Protein AF-A0A3B8SKF4-F1 (afdb_monomer_lite)

pLDDT: mean 83.48, std 7.9, range [43.94, 90.38]

Radius of gyration: 18.87 Å; chains: 1; bounding box: 38×17×58 Å

Foldseek 3Di:
DPDPDLVVLLVLLVVLVVVLVVVLVVLVVQLVVLVVVVVVDDDPVSVVVSVVSVVVSVVSVVVSVVSNVSSVVSVVVSVVVVVD

Sequence (84 aa):
MAKIETEAMQTWSTKINSLNDEALDILSTLENNINELNNYWDGNSSNNFITATKTITTKAKDYHTNMKKMSDLLIETTNRMNNQ

Structure (mmCIF, N/CA/C/O backbone):
data_AF-A0A3B8SKF4-F1
#
_entry.id   AF-A0A3B8SKF4-F1
#
loop_
_atom_site.group_PDB
_atom_site.id
_atom_site.type_symbol
_atom_site.label_atom_id
_atom_site.label_alt_id
_atom_site.label_comp_id
_atom_site.label_asym_id
_atom_site.label_entity_id
_atom_site.label_seq_id
_atom_site.pdbx_PDB_ins_code
_atom_site.Cartn_x
_atom_site.Cartn_y
_atom_site.Cartn_z
_atom_site.occupancy
_atom_site.B_iso_or_equiv
_atom_site.auth_seq_id
_atom_site.auth_comp_id
_atom_site.auth_asym_id
_atom_site.auth_atom_id
_atom_site.pdbx_PDB_model_num
ATOM 1 N N . MET A 1 1 ? -2.262 -8.051 34.774 1.00 43.94 1 MET A N 1
ATOM 2 C CA . MET A 1 1 ? -2.962 -7.992 33.472 1.00 43.94 1 MET A CA 1
ATOM 3 C C . MET A 1 1 ? -2.425 -6.795 32.721 1.00 43.94 1 MET A C 1
ATOM 5 O O . MET A 1 1 ? -2.428 -5.716 33.299 1.00 43.94 1 MET A O 1
ATOM 9 N N . ALA A 1 2 ? -1.929 -6.974 31.497 1.00 47.09 2 ALA A N 1
ATOM 10 C CA . ALA A 1 2 ? -1.644 -5.835 30.631 1.00 47.09 2 ALA A CA 1
ATOM 11 C C . ALA A 1 2 ? -2.977 -5.124 30.355 1.00 47.09 2 ALA A C 1
ATOM 13 O O . ALA A 1 2 ? -3.895 -5.735 29.809 1.00 47.09 2 ALA A O 1
ATOM 14 N N . LYS A 1 3 ? -3.117 -3.879 30.815 1.00 62.78 3 LYS A N 1
ATOM 15 C CA . LYS A 1 3 ? -4.248 -3.031 30.440 1.00 62.78 3 LYS A CA 1
ATOM 16 C C . LYS A 1 3 ? -3.973 -2.607 29.005 1.00 62.78 3 LYS A C 1
ATOM 18 O O . LYS A 1 3 ? -3.013 -1.888 28.758 1.00 62.78 3 LYS A O 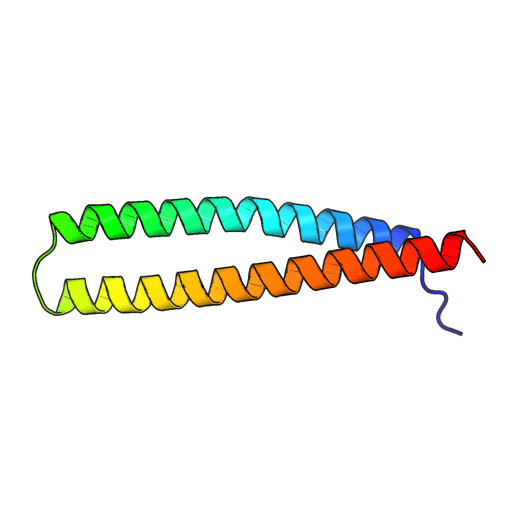1
ATOM 23 N N . ILE A 1 4 ? -4.743 -3.129 28.060 1.00 67.31 4 ILE A N 1
ATOM 24 C CA . ILE A 1 4 ? -4.695 -2.623 26.693 1.00 67.31 4 ILE A CA 1
ATOM 25 C C . ILE A 1 4 ? -5.281 -1.205 26.749 1.00 67.31 4 ILE A C 1
ATOM 27 O O . ILE A 1 4 ? -6.413 -1.022 27.191 1.00 67.31 4 ILE A O 1
ATOM 31 N N . GLU A 1 5 ? -4.486 -0.200 26.388 1.00 79.81 5 GLU A N 1
ATOM 32 C CA . GLU A 1 5 ? -4.882 1.208 26.450 1.00 79.81 5 GLU A CA 1
ATOM 33 C C . GLU A 1 5 ? -5.604 1.596 25.159 1.00 79.81 5 GLU A C 1
ATOM 35 O O . GLU A 1 5 ? -5.004 1.691 24.086 1.00 79.81 5 GLU A O 1
ATOM 40 N N . THR A 1 6 ? -6.914 1.805 25.253 1.00 80.25 6 THR A N 1
ATOM 41 C CA . THR A 1 6 ? -7.782 2.104 24.109 1.00 80.25 6 THR A CA 1
ATOM 42 C C . THR A 1 6 ? -7.336 3.351 23.337 1.00 80.25 6 THR A C 1
ATOM 44 O O . THR A 1 6 ? -7.340 3.355 22.107 1.00 80.25 6 THR A O 1
ATOM 47 N N . GLU A 1 7 ? -6.859 4.375 24.049 1.00 83.19 7 GLU A N 1
ATOM 48 C CA . GLU A 1 7 ? -6.302 5.603 23.462 1.00 83.19 7 GLU A CA 1
ATOM 49 C C . GLU A 1 7 ? -5.024 5.333 22.651 1.00 83.19 7 GLU A C 1
ATOM 51 O O . GLU A 1 7 ? -4.833 5.887 21.561 1.00 83.19 7 GLU A O 1
ATOM 56 N N . ALA A 1 8 ? -4.161 4.433 23.136 1.00 83.50 8 ALA A N 1
ATOM 57 C CA . ALA A 1 8 ? -2.955 4.035 22.420 1.00 83.50 8 ALA A CA 1
ATOM 58 C C . ALA A 1 8 ? -3.310 3.301 21.118 1.00 83.50 8 ALA A C 1
ATOM 60 O O . ALA A 1 8 ? -2.739 3.605 20.071 1.00 83.50 8 ALA A O 1
ATOM 61 N N . MET A 1 9 ? -4.302 2.403 21.139 1.00 85.00 9 MET A N 1
ATOM 62 C CA . MET A 1 9 ? -4.764 1.701 19.933 1.00 85.00 9 MET A CA 1
ATOM 63 C C . MET A 1 9 ? -5.369 2.645 18.888 1.00 85.00 9 MET A C 1
ATOM 65 O O . MET A 1 9 ? -5.071 2.499 17.703 1.00 85.00 9 MET A O 1
ATOM 69 N N . GLN A 1 10 ? -6.157 3.641 19.307 1.00 84.94 10 GLN A N 1
ATOM 70 C CA . GLN A 1 10 ? -6.693 4.672 18.403 1.00 84.94 10 GLN A CA 1
ATOM 71 C C . GLN A 1 10 ? -5.594 5.547 17.797 1.00 84.94 10 GLN A C 1
ATOM 73 O O . GLN A 1 10 ? -5.628 5.874 16.607 1.00 84.94 10 GLN A O 1
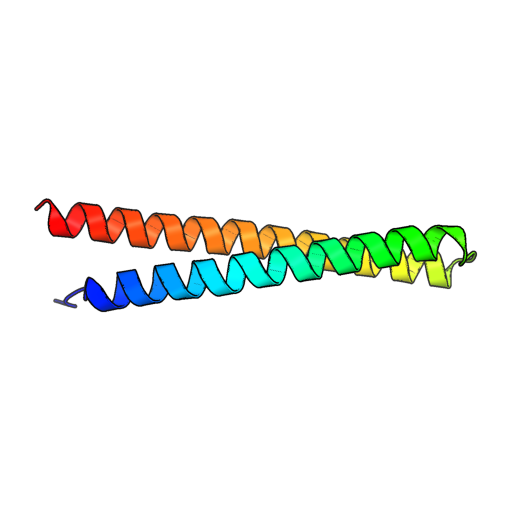ATOM 78 N N . THR A 1 11 ? -4.590 5.905 18.598 1.00 87.88 11 THR A N 1
ATOM 79 C CA . THR A 1 11 ? -3.428 6.659 18.115 1.00 87.88 11 THR A CA 1
ATOM 80 C C . THR A 1 11 ? -2.658 5.850 17.072 1.00 87.88 11 THR A C 1
ATOM 82 O O . THR A 1 11 ? -2.286 6.372 16.019 1.00 87.88 11 THR A O 1
ATOM 85 N N . TRP A 1 12 ? -2.447 4.558 17.332 1.00 87.56 12 TRP A N 1
ATOM 86 C CA . TRP A 1 12 ? -1.732 3.667 16.421 1.00 87.56 12 TRP A CA 1
ATOM 87 C C . TRP A 1 12 ? -2.504 3.426 15.125 1.00 87.56 12 TRP A C 1
ATOM 89 O O . TRP A 1 12 ? -1.902 3.527 14.059 1.00 87.56 12 TRP A O 1
ATOM 99 N N . SER A 1 13 ? -3.817 3.182 15.175 1.00 86.31 13 SER A N 1
ATOM 100 C CA . SER A 1 13 ? -4.624 2.997 13.960 1.00 86.31 13 SER A CA 1
ATOM 101 C C . SER A 1 13 ? -4.633 4.254 13.085 1.00 86.31 13 SER A C 1
ATOM 103 O O . SER A 1 13 ? -4.418 4.169 11.875 1.00 86.31 13 SER A O 1
ATOM 105 N N . THR A 1 14 ? -4.772 5.435 13.695 1.00 87.44 14 THR A N 1
ATOM 106 C CA . THR A 1 14 ? -4.711 6.725 12.989 1.00 87.44 14 THR A CA 1
ATOM 107 C C . THR A 1 14 ? -3.361 6.919 12.306 1.00 87.44 14 THR A C 1
ATOM 109 O O . THR A 1 14 ? -3.301 7.250 11.122 1.00 87.44 14 THR A O 1
ATOM 112 N N . LYS A 1 15 ? -2.262 6.664 13.026 1.00 88.62 15 LYS A N 1
ATOM 113 C CA . LYS A 1 15 ? -0.909 6.845 12.490 1.00 88.62 15 LYS A CA 1
ATOM 114 C C . LYS A 1 15 ? -0.576 5.834 11.394 1.00 88.62 15 LYS A C 1
ATOM 116 O O . LYS A 1 15 ? 0.042 6.209 10.402 1.00 88.62 15 LYS A O 1
ATOM 121 N N . ILE A 1 16 ? -1.015 4.583 11.545 1.00 87.69 16 ILE A N 1
ATOM 122 C CA . ILE A 1 16 ? -0.877 3.554 10.509 1.00 87.69 16 ILE A CA 1
ATOM 123 C C . ILE A 1 16 ? -1.660 3.959 9.260 1.00 87.69 16 ILE A C 1
ATOM 125 O O . ILE A 1 16 ? -1.091 3.887 8.179 1.00 87.69 16 ILE A O 1
ATOM 129 N N . ASN A 1 17 ? -2.907 4.430 9.388 1.00 85.44 17 ASN A N 1
ATOM 130 C CA . ASN A 1 17 ? -3.696 4.884 8.236 1.00 85.44 17 ASN A CA 1
ATOM 131 C C . ASN A 1 17 ? -3.021 6.054 7.503 1.00 85.44 17 ASN A C 1
ATOM 133 O O . ASN A 1 17 ? -2.835 5.967 6.297 1.00 85.44 17 ASN A O 1
ATOM 137 N N . SER A 1 18 ? -2.574 7.088 8.225 1.00 85.25 18 SER A N 1
ATOM 138 C CA . SER A 1 18 ? -1.904 8.252 7.618 1.00 85.25 18 SER A CA 1
ATOM 139 C C . SER A 1 18 ? -0.656 7.857 6.825 1.00 85.25 18 SER A C 1
ATOM 141 O O . SER A 1 18 ? -0.502 8.249 5.674 1.00 85.25 18 SER A O 1
ATOM 143 N N . LEU A 1 19 ? 0.218 7.0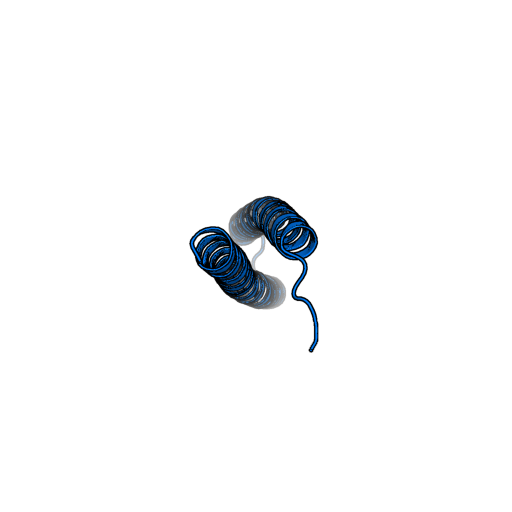34 7.420 1.00 84.25 19 LEU A N 1
ATOM 144 C CA . LEU A 1 19 ? 1.425 6.543 6.745 1.00 84.25 19 LEU A CA 1
ATOM 145 C C . LEU A 1 19 ? 1.094 5.666 5.533 1.00 84.25 19 LEU A C 1
ATOM 147 O O . LEU A 1 19 ? 1.852 5.620 4.566 1.00 84.25 19 LEU A O 1
ATOM 151 N N . ASN A 1 20 ? -0.018 4.936 5.601 1.00 84.31 20 ASN A N 1
ATOM 152 C CA . ASN A 1 20 ? -0.444 4.038 4.542 1.00 84.31 20 ASN A CA 1
ATOM 153 C C . ASN A 1 20 ? -0.974 4.796 3.318 1.00 84.31 20 ASN A C 1
ATOM 155 O O . ASN A 1 20 ? -0.662 4.415 2.190 1.00 84.31 20 ASN A O 1
ATOM 159 N N . ASP A 1 21 ? -1.733 5.868 3.543 1.00 81.44 21 ASP A N 1
ATOM 160 C CA . ASP A 1 21 ? -2.317 6.685 2.478 1.00 81.44 21 ASP A CA 1
ATOM 161 C C . ASP A 1 21 ? -1.237 7.478 1.722 1.00 81.44 21 ASP A C 1
ATOM 163 O O . ASP A 1 21 ? -1.196 7.439 0.491 1.00 81.44 21 ASP A O 1
ATOM 167 N N . GLU A 1 22 ? -0.303 8.118 2.438 1.00 82.69 22 GLU A N 1
ATOM 168 C CA . GLU A 1 22 ? 0.810 8.872 1.830 1.00 82.69 22 GLU A CA 1
ATOM 169 C C . GLU A 1 22 ? 1.692 7.990 0.936 1.00 82.69 22 GLU A C 1
ATOM 171 O O . GLU A 1 22 ? 2.137 8.387 -0.141 1.00 82.69 22 GLU A O 1
ATOM 176 N N . ALA A 1 23 ? 1.946 6.761 1.370 1.00 82.25 23 ALA A N 1
ATOM 177 C CA . ALA A 1 23 ? 2.853 5.874 0.671 1.00 82.25 23 ALA A CA 1
ATOM 178 C C . ALA A 1 23 ? 2.221 5.222 -0.574 1.00 82.25 23 ALA A C 1
ATOM 180 O O . ALA A 1 23 ? 2.926 4.996 -1.560 1.00 82.25 23 ALA A O 1
ATOM 181 N N . LEU A 1 24 ? 0.902 4.992 -0.598 1.00 83.56 24 LEU A N 1
ATOM 182 C CA . LEU A 1 24 ? 0.200 4.544 -1.810 1.00 83.56 24 LEU A CA 1
ATOM 183 C C . LEU A 1 24 ? 0.275 5.577 -2.943 1.00 83.56 24 LEU A C 1
ATOM 185 O O . LEU A 1 24 ? 0.447 5.194 -4.105 1.00 83.56 24 LEU A O 1
ATOM 189 N N . ASP A 1 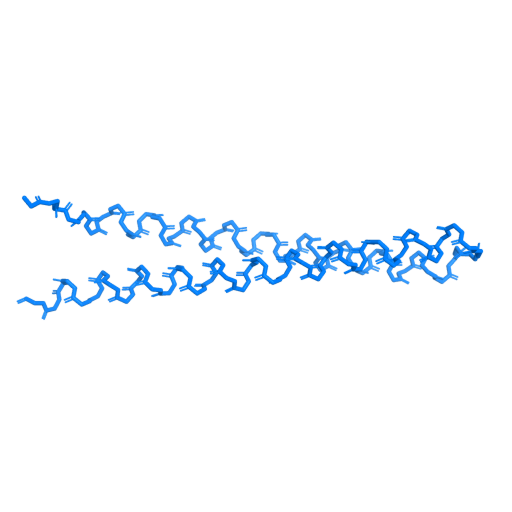25 ? 0.188 6.865 -2.613 1.00 84.06 25 ASP A N 1
ATOM 190 C CA . ASP A 1 25 ? 0.292 7.952 -3.590 1.00 84.06 25 ASP A CA 1
ATOM 191 C C . ASP A 1 25 ? 1.703 8.032 -4.199 1.00 84.06 25 ASP A C 1
ATOM 193 O O . ASP A 1 25 ? 1.877 8.055 -5.424 1.00 84.06 25 ASP A O 1
ATOM 197 N N . ILE A 1 26 ? 2.734 7.933 -3.351 1.00 84.44 26 ILE A N 1
ATOM 198 C CA . ILE A 1 26 ? 4.139 7.892 -3.783 1.00 84.44 26 ILE A CA 1
ATOM 199 C C . ILE A 1 26 ? 4.402 6.689 -4.697 1.00 84.44 26 ILE A C 1
ATOM 201 O O . ILE A 1 26 ? 5.044 6.831 -5.740 1.00 84.44 26 ILE A O 1
ATOM 205 N N . LEU A 1 27 ? 3.904 5.501 -4.337 1.00 86.88 27 LEU A N 1
ATOM 206 C CA . LEU A 1 27 ? 4.090 4.290 -5.141 1.00 86.88 27 LEU A CA 1
ATOM 207 C C . LEU A 1 27 ? 3.386 4.374 -6.493 1.00 86.88 27 LEU A C 1
ATOM 209 O O . LEU A 1 27 ? 3.950 3.935 -7.495 1.00 86.88 27 LEU A O 1
ATOM 213 N N . SER A 1 28 ? 2.182 4.947 -6.525 1.00 86.12 28 SER A N 1
ATOM 214 C CA . SER A 1 28 ? 1.422 5.145 -7.763 1.00 86.12 28 SER A CA 1
ATOM 215 C C . SER A 1 28 ? 2.125 6.143 -8.683 1.00 86.12 28 SER A C 1
ATOM 217 O O . SER A 1 28 ? 2.277 5.889 -9.878 1.00 86.12 28 SER A O 1
ATOM 219 N N . THR A 1 29 ? 2.650 7.233 -8.119 1.00 88.25 29 THR A N 1
ATOM 220 C CA . THR A 1 29 ? 3.456 8.221 -8.852 1.00 88.25 29 THR A CA 1
ATOM 221 C C . THR A 1 29 ? 4.730 7.598 -9.422 1.00 88.25 29 THR A C 1
ATOM 223 O O . THR A 1 29 ? 5.048 7.787 -10.596 1.00 88.25 29 THR A O 1
ATOM 226 N N . LEU A 1 30 ? 5.451 6.809 -8.620 1.00 87.19 30 LEU A N 1
ATOM 227 C CA . LEU A 1 30 ? 6.664 6.124 -9.060 1.00 87.19 30 LEU A CA 1
ATOM 228 C C . LEU A 1 30 ? 6.377 5.164 -10.225 1.00 87.19 30 LEU A C 1
ATOM 230 O O . LEU A 1 30 ? 7.102 5.164 -11.217 1.00 87.19 30 LEU A O 1
ATOM 234 N N . GLU A 1 31 ? 5.318 4.364 -10.120 1.00 86.94 31 GLU A N 1
ATOM 235 C CA . GLU A 1 31 ? 4.924 3.401 -11.150 1.00 86.94 31 GLU A CA 1
ATOM 236 C C . GLU A 1 31 ? 4.536 4.089 -12.467 1.00 86.94 31 GLU A C 1
ATOM 238 O O . GLU A 1 31 ? 4.958 3.641 -13.536 1.00 86.94 31 GLU A O 1
ATOM 243 N N . ASN A 1 32 ? 3.819 5.215 -12.395 1.00 87.38 32 ASN A N 1
ATOM 244 C CA . ASN A 1 32 ? 3.505 6.042 -13.561 1.00 87.38 32 ASN A CA 1
ATOM 245 C C . ASN A 1 32 ? 4.778 6.571 -14.233 1.00 87.38 32 ASN A C 1
ATOM 247 O O . ASN A 1 32 ? 4.968 6.339 -15.426 1.00 87.38 32 ASN A O 1
ATOM 251 N N . ASN A 1 33 ? 5.697 7.163 -13.464 1.00 85.75 33 ASN A N 1
ATOM 252 C CA . ASN A 1 33 ? 6.962 7.683 -13.995 1.00 85.75 33 ASN A CA 1
ATOM 253 C C . ASN A 1 33 ? 7.798 6.587 -14.683 1.00 85.75 33 ASN A C 1
ATOM 255 O O . ASN A 1 33 ? 8.416 6.818 -15.719 1.00 85.75 33 ASN A O 1
ATOM 259 N N . ILE A 1 34 ? 7.814 5.367 -14.138 1.00 84.44 34 ILE A N 1
ATOM 260 C CA . ILE A 1 34 ? 8.541 4.236 -14.738 1.00 84.44 34 ILE A CA 1
ATOM 261 C C . ILE A 1 34 ? 7.885 3.774 -16.036 1.00 84.44 34 ILE A C 1
ATOM 263 O O . ILE A 1 34 ? 8.585 3.451 -16.997 1.00 84.44 34 ILE A O 1
ATOM 267 N N . ASN A 1 35 ? 6.553 3.724 -16.073 1.00 81.81 35 ASN A N 1
ATOM 268 C CA . ASN A 1 35 ? 5.824 3.360 -17.283 1.00 81.81 35 ASN A CA 1
ATOM 269 C C . ASN A 1 35 ? 6.019 4.409 -18.388 1.00 81.81 35 ASN A C 1
ATOM 271 O O . ASN A 1 35 ? 6.146 4.033 -19.550 1.00 81.81 35 ASN A O 1
ATOM 275 N N . GLU A 1 36 ? 6.112 5.693 -18.038 1.00 83.94 36 GLU A N 1
ATOM 276 C CA . GLU A 1 36 ? 6.475 6.752 -18.983 1.00 83.94 36 GLU A CA 1
ATOM 277 C C . GLU A 1 36 ? 7.902 6.573 -19.507 1.00 83.94 36 GLU A C 1
ATOM 279 O O . GLU A 1 36 ? 8.116 6.596 -20.719 1.00 83.94 36 GLU A O 1
ATOM 284 N N . LEU A 1 37 ? 8.869 6.309 -18.622 1.00 79.12 37 LEU A N 1
ATOM 285 C CA . LEU A 1 37 ? 10.261 6.057 -19.006 1.00 79.12 37 LEU A CA 1
ATOM 286 C C . LEU A 1 37 ? 10.402 4.852 -19.944 1.00 79.12 37 LEU A C 1
ATOM 288 O O . LEU A 1 37 ? 11.214 4.899 -20.865 1.00 79.12 37 LEU A O 1
ATOM 292 N N . ASN A 1 38 ? 9.587 3.807 -19.772 1.00 75.31 38 ASN A N 1
ATOM 293 C CA . ASN A 1 38 ? 9.592 2.625 -20.643 1.00 75.31 38 ASN A CA 1
ATOM 294 C C . ASN A 1 38 ? 9.357 2.964 -22.127 1.00 75.31 38 ASN A C 1
ATOM 296 O O . ASN A 1 38 ? 9.823 2.243 -23.002 1.00 75.31 38 ASN A O 1
ATOM 300 N N . ASN A 1 39 ? 8.677 4.073 -22.428 1.00 74.94 39 ASN A N 1
ATOM 301 C CA . ASN A 1 39 ? 8.430 4.493 -23.809 1.00 74.94 39 ASN A CA 1
ATOM 302 C C . ASN A 1 39 ? 9.646 5.169 -24.467 1.00 74.94 39 ASN A C 1
ATOM 304 O O . ASN A 1 39 ? 9.669 5.325 -25.686 1.00 74.94 39 ASN A O 1
ATOM 308 N N . TYR A 1 40 ? 10.646 5.576 -23.680 1.00 78.00 40 TYR A N 1
ATOM 309 C CA . TYR A 1 40 ? 11.816 6.332 -24.145 1.00 78.00 40 TYR A CA 1
ATOM 310 C C . TYR A 1 40 ? 13.146 5.602 -23.924 1.00 78.00 40 TYR A C 1
ATOM 312 O O . TYR A 1 40 ? 14.173 6.017 -24.462 1.00 78.00 40 TYR A O 1
ATOM 320 N N . TRP A 1 41 ? 13.147 4.533 -23.125 1.00 78.81 41 TRP A N 1
ATOM 321 C CA . TRP A 1 41 ? 14.350 3.831 -22.687 1.00 78.81 41 TRP A CA 1
ATOM 322 C C . TRP A 1 41 ? 14.359 2.381 -23.176 1.00 78.81 41 TRP A C 1
ATOM 324 O O . TRP A 1 41 ? 13.808 1.487 -22.537 1.00 78.81 41 TRP A O 1
ATOM 334 N N . ASP A 1 42 ? 15.031 2.143 -24.303 1.00 80.31 42 ASP A N 1
ATOM 335 C CA . ASP A 1 42 ? 15.219 0.804 -24.873 1.00 80.31 42 ASP A CA 1
ATOM 336 C C . ASP A 1 42 ? 16.531 0.149 -24.387 1.00 80.31 42 ASP A C 1
ATOM 338 O O . ASP A 1 42 ? 17.518 0.827 -24.084 1.00 80.31 42 ASP A O 1
ATOM 342 N N . GLY A 1 43 ? 16.544 -1.184 -24.317 1.00 83.75 43 GLY A N 1
ATOM 343 C CA . GLY A 1 43 ? 17.704 -2.002 -23.957 1.00 83.75 43 GLY A CA 1
ATOM 344 C C . GLY A 1 43 ? 17.539 -2.882 -22.710 1.00 83.75 43 GLY A C 1
ATOM 345 O O . GLY A 1 43 ? 16.657 -2.722 -21.871 1.00 83.75 43 GLY A O 1
ATOM 346 N N . ASN A 1 44 ? 18.445 -3.852 -22.546 1.00 85.19 44 ASN A N 1
ATOM 347 C CA . ASN A 1 44 ? 18.375 -4.810 -21.432 1.00 85.19 44 ASN A CA 1
ATOM 348 C C . ASN A 1 44 ? 18.481 -4.149 -20.047 1.00 85.19 44 ASN A C 1
ATOM 350 O O . ASN A 1 44 ? 17.835 -4.594 -19.100 1.00 85.19 44 ASN A O 1
ATOM 354 N N . SER A 1 45 ? 19.278 -3.087 -19.914 1.00 83.81 45 SER A N 1
ATOM 355 C CA . SER A 1 45 ? 19.437 -2.380 -18.639 1.00 83.81 45 SER A CA 1
ATOM 356 C C . SER A 1 45 ? 18.163 -1.643 -18.218 1.00 83.81 45 SER A C 1
ATOM 358 O O . SER A 1 45 ? 17.819 -1.684 -17.036 1.00 83.81 45 SER A O 1
ATOM 360 N N . SER A 1 46 ? 17.437 -1.020 -19.156 1.00 83.88 46 SER A N 1
ATOM 361 C CA . SER A 1 46 ? 16.157 -0.370 -18.852 1.00 83.88 46 SER A CA 1
ATOM 362 C C . SER A 1 46 ? 15.094 -1.407 -18.492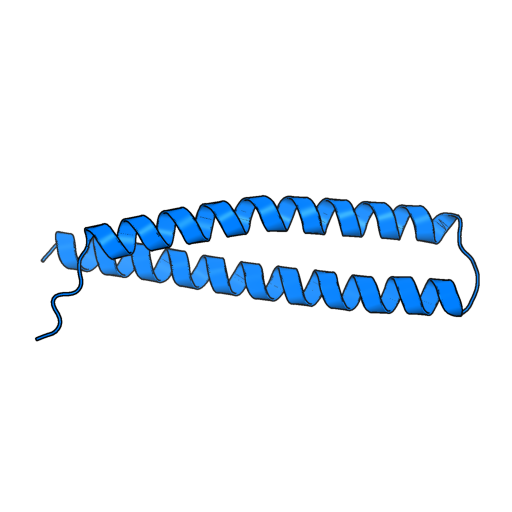 1.00 83.88 46 SER A C 1
ATOM 364 O O . SER A 1 46 ? 14.441 -1.265 -17.461 1.00 83.88 46 SER A O 1
ATOM 366 N N . ASN A 1 47 ? 15.008 -2.513 -19.236 1.00 84.44 47 ASN A N 1
ATOM 367 C CA . ASN A 1 47 ? 14.111 -3.631 -18.916 1.00 84.44 47 ASN A CA 1
ATOM 368 C C . ASN A 1 47 ? 14.357 -4.198 -17.506 1.00 84.44 47 ASN A C 1
ATOM 370 O O . ASN A 1 47 ? 13.407 -4.434 -16.751 1.00 84.44 47 ASN A O 1
ATOM 374 N N . ASN A 1 48 ? 15.624 -4.369 -17.116 1.00 86.50 48 ASN A N 1
ATOM 375 C CA . ASN A 1 48 ? 15.993 -4.826 -15.774 1.00 86.50 48 ASN A CA 1
ATOM 376 C C . ASN A 1 48 ? 15.605 -3.808 -14.693 1.00 86.50 48 ASN A C 1
ATOM 378 O O . ASN A 1 48 ? 15.043 -4.193 -13.666 1.00 86.50 48 ASN A O 1
ATOM 382 N N . PHE A 1 49 ? 15.857 -2.517 -14.925 1.00 86.25 49 PHE A N 1
ATOM 383 C CA . PHE A 1 49 ? 15.469 -1.447 -14.005 1.00 86.25 49 PHE A CA 1
ATOM 384 C C . PHE A 1 49 ? 13.947 -1.383 -13.811 1.00 86.25 49 PHE A C 1
ATOM 386 O O . PHE A 1 49 ? 13.460 -1.366 -12.678 1.00 86.25 49 PHE A O 1
ATOM 393 N N . ILE A 1 50 ? 13.184 -1.418 -14.904 1.00 85.94 50 ILE A N 1
ATOM 394 C CA . ILE A 1 50 ? 11.716 -1.391 -14.885 1.00 85.94 50 ILE A CA 1
ATOM 395 C C . ILE A 1 50 ? 11.173 -2.607 -14.134 1.00 85.94 50 ILE A C 1
ATOM 397 O O . ILE A 1 50 ? 10.311 -2.463 -13.268 1.00 85.94 50 ILE A O 1
ATOM 401 N N . THR A 1 51 ? 11.711 -3.797 -14.404 1.00 88.12 51 THR A N 1
ATOM 402 C CA . THR A 1 51 ? 11.305 -5.039 -13.730 1.00 88.12 51 THR A CA 1
ATOM 403 C C . THR A 1 51 ? 11.596 -4.992 -12.229 1.00 88.12 51 THR A C 1
ATOM 405 O O . THR A 1 51 ? 10.725 -5.311 -11.412 1.00 88.12 51 THR A O 1
ATOM 408 N N . ALA A 1 52 ? 12.798 -4.552 -11.844 1.00 87.50 52 ALA A N 1
ATOM 409 C CA . ALA A 1 52 ? 13.176 -4.407 -10.441 1.00 87.50 52 ALA A CA 1
ATOM 410 C C . ALA A 1 52 ? 12.254 -3.416 -9.719 1.00 87.50 52 ALA A C 1
ATOM 412 O O . ALA A 1 52 ? 11.777 -3.690 -8.617 1.00 87.50 52 ALA A O 1
ATOM 413 N N . THR A 1 53 ? 11.927 -2.300 -10.367 1.00 86.44 53 THR A N 1
ATOM 414 C CA . THR A 1 53 ? 11.118 -1.257 -9.739 1.00 86.44 53 THR A CA 1
ATOM 415 C C . THR A 1 53 ? 9.632 -1.626 -9.677 1.00 86.44 53 THR A C 1
ATOM 417 O O . THR A 1 53 ? 8.984 -1.376 -8.659 1.00 86.44 53 THR A O 1
ATOM 420 N N . LYS A 1 54 ? 9.098 -2.343 -10.678 1.00 86.38 54 LYS A N 1
ATOM 421 C CA . LYS A 1 54 ? 7.770 -2.989 -10.603 1.00 86.38 54 LYS A CA 1
ATOM 422 C C . LYS A 1 54 ? 7.687 -4.008 -9.464 1.00 86.38 54 LYS A C 1
ATOM 424 O O . LYS A 1 54 ? 6.685 -4.086 -8.757 1.00 86.38 54 LYS A O 1
ATOM 429 N N . THR A 1 55 ? 8.764 -4.758 -9.231 1.00 89.06 55 THR A N 1
ATOM 430 C CA . THR A 1 55 ? 8.831 -5.713 -8.113 1.00 89.06 55 THR A CA 1
ATOM 431 C C . THR A 1 55 ? 8.795 -4.999 -6.761 1.00 89.06 55 THR A C 1
ATOM 433 O O . THR A 1 55 ? 8.068 -5.420 -5.861 1.00 89.06 55 THR A O 1
ATOM 436 N N . ILE A 1 56 ? 9.558 -3.912 -6.605 1.00 85.31 56 ILE A N 1
ATOM 437 C CA . ILE A 1 56 ? 9.586 -3.119 -5.365 1.00 85.31 56 ILE A CA 1
ATOM 438 C C . ILE A 1 56 ? 8.220 -2.482 -5.101 1.00 85.31 56 ILE A C 1
ATOM 440 O O . ILE A 1 56 ? 7.700 -2.606 -3.994 1.00 85.31 56 ILE A O 1
ATOM 444 N N . THR A 1 57 ? 7.617 -1.853 -6.111 1.00 87.62 57 THR A N 1
ATOM 445 C CA . THR A 1 57 ? 6.303 -1.201 -5.979 1.00 87.62 57 THR A CA 1
ATOM 446 C C . THR A 1 57 ? 5.197 -2.200 -5.647 1.00 87.62 57 THR A C 1
ATOM 448 O O . THR A 1 57 ? 4.385 -1.927 -4.765 1.00 87.62 57 THR A O 1
ATOM 451 N N . THR A 1 58 ? 5.213 -3.392 -6.251 1.00 87.56 58 THR A N 1
ATOM 452 C CA . THR A 1 58 ? 4.286 -4.485 -5.901 1.00 87.56 58 THR A CA 1
ATOM 453 C C . THR A 1 58 ? 4.433 -4.893 -4.435 1.00 87.56 58 THR A C 1
ATOM 455 O O . THR A 1 58 ? 3.457 -4.879 -3.689 1.00 87.56 58 THR A O 1
ATOM 458 N N . LYS A 1 59 ? 5.662 -5.171 -3.979 1.00 88.12 59 LYS A N 1
ATOM 459 C CA . LYS A 1 59 ? 5.916 -5.542 -2.575 1.00 88.12 59 LYS A CA 1
ATOM 460 C C . LYS A 1 59 ? 5.501 -4.448 -1.595 1.00 88.12 59 LYS A C 1
ATOM 462 O O . LYS A 1 59 ? 5.005 -4.747 -0.511 1.00 88.12 59 LYS A O 1
ATOM 467 N N . ALA A 1 60 ? 5.712 -3.189 -1.961 1.00 85.75 60 ALA A N 1
ATOM 468 C CA . ALA A 1 60 ? 5.308 -2.068 -1.134 1.00 85.75 60 ALA A CA 1
ATOM 469 C C . ALA A 1 60 ? 3.773 -1.977 -1.035 1.00 85.75 60 ALA A C 1
ATOM 471 O O . ALA A 1 60 ? 3.249 -1.870 0.069 1.00 85.75 60 ALA A O 1
ATOM 472 N N . LYS A 1 61 ? 3.034 -2.150 -2.142 1.00 86.31 61 LYS A N 1
ATOM 473 C CA . LYS A 1 61 ? 1.557 -2.239 -2.134 1.00 86.31 61 LYS A CA 1
ATOM 474 C C . LYS A 1 61 ? 1.032 -3.405 -1.282 1.00 86.31 61 LYS A C 1
ATOM 476 O O . LYS A 1 61 ? 0.044 -3.243 -0.560 1.00 86.31 61 LYS A O 1
ATOM 481 N N . ASP A 1 62 ? 1.704 -4.554 -1.303 1.00 88.50 62 ASP A N 1
ATOM 482 C CA . ASP A 1 62 ? 1.361 -5.683 -0.427 1.00 88.50 62 ASP A CA 1
ATOM 483 C C . ASP A 1 62 ? 1.565 -5.326 1.052 1.00 88.50 62 ASP A C 1
ATOM 485 O O . ASP A 1 62 ? 0.714 -5.617 1.899 1.00 88.50 62 ASP A O 1
ATOM 489 N N . TYR A 1 63 ? 2.671 -4.647 1.374 1.00 85.25 63 TYR A N 1
ATOM 490 C CA . TYR A 1 63 ? 2.928 -4.149 2.724 1.00 85.25 63 TYR A CA 1
ATOM 491 C C . TYR A 1 63 ? 1.853 -3.148 3.168 1.00 85.25 63 TYR A C 1
ATOM 493 O O . TYR A 1 63 ? 1.335 -3.277 4.278 1.00 85.25 63 TYR A O 1
ATOM 501 N N . HIS A 1 64 ? 1.425 -2.243 2.282 1.00 87.06 64 HIS A N 1
ATOM 502 C CA . HIS A 1 64 ? 0.314 -1.324 2.543 1.00 87.06 64 HIS A CA 1
ATOM 503 C C . HIS A 1 64 ? -1.000 -2.042 2.827 1.00 87.06 64 HIS A C 1
ATOM 505 O O . HIS A 1 64 ? -1.714 -1.721 3.777 1.00 87.06 64 HIS A O 1
ATOM 511 N N . THR A 1 65 ? -1.303 -3.076 2.049 1.00 87.62 65 THR A N 1
ATOM 512 C CA . THR A 1 65 ? -2.492 -3.904 2.277 1.00 87.62 65 THR A CA 1
ATOM 513 C C . THR A 1 65 ? -2.456 -4.554 3.664 1.00 87.62 65 THR A C 1
ATOM 515 O O . THR A 1 65 ? -3.471 -4.609 4.360 1.00 87.62 65 THR A O 1
ATOM 518 N N . ASN A 1 66 ? -1.285 -5.014 4.108 1.00 87.25 66 ASN A N 1
ATOM 519 C CA . ASN A 1 66 ? -1.118 -5.601 5.437 1.00 87.25 66 ASN A CA 1
ATOM 520 C C . ASN A 1 66 ? -1.191 -4.555 6.562 1.00 87.25 66 ASN A C 1
ATOM 522 O O . ASN A 1 66 ? -1.809 -4.822 7.593 1.00 87.25 66 ASN A O 1
ATOM 526 N N . MET A 1 67 ? -0.629 -3.359 6.362 1.00 87.19 67 MET A N 1
ATOM 527 C CA . MET A 1 67 ? -0.767 -2.237 7.298 1.00 87.19 67 MET A CA 1
ATOM 528 C C . MET A 1 67 ? -2.228 -1.820 7.465 1.00 87.19 67 MET A C 1
ATOM 530 O O . MET A 1 67 ? -2.686 -1.628 8.592 1.00 87.19 67 MET A O 1
ATOM 534 N N . LYS A 1 68 ? -2.988 -1.759 6.366 1.00 88.25 68 LYS A N 1
ATOM 535 C CA . LYS A 1 68 ? -4.420 -1.456 6.407 1.00 88.25 68 LYS A CA 1
ATOM 536 C C . LYS A 1 68 ? -5.192 -2.482 7.237 1.00 88.25 68 LYS A C 1
ATOM 538 O O . LYS A 1 68 ? -5.912 -2.100 8.155 1.00 88.25 68 LYS A O 1
ATOM 543 N N . LYS A 1 69 ? -4.958 -3.778 6.999 1.00 89.62 69 LYS A N 1
ATOM 544 C CA . LYS A 1 69 ? -5.557 -4.862 7.799 1.00 89.62 69 LYS A CA 1
ATOM 545 C C . LYS A 1 69 ? -5.226 -4.743 9.289 1.00 89.62 69 LYS A C 1
ATOM 547 O O . LYS A 1 69 ? -6.098 -4.962 10.122 1.00 89.62 69 LYS A O 1
ATOM 552 N N . MET A 1 70 ? -3.986 -4.387 9.633 1.00 88.81 70 MET A N 1
ATOM 553 C CA . MET A 1 70 ? -3.587 -4.169 11.029 1.00 88.81 70 MET A CA 1
ATOM 554 C C . MET A 1 70 ? -4.348 -2.995 11.657 1.00 88.81 70 MET A C 1
ATOM 556 O O . MET A 1 70 ? -4.840 -3.109 12.777 1.00 88.81 70 MET A O 1
ATOM 560 N N . SER A 1 71 ? -4.473 -1.879 10.936 1.00 88.44 71 SER A N 1
ATOM 561 C CA . SER A 1 71 ? -5.252 -0.725 11.393 1.00 88.44 71 SER A CA 1
ATOM 562 C C . SER A 1 71 ? -6.717 -1.090 11.646 1.00 88.44 71 SER A C 1
ATOM 564 O O . SER A 1 71 ? -7.258 -0.779 12.708 1.00 88.44 71 SER A O 1
ATOM 566 N N . ASP A 1 72 ? -7.334 -1.827 10.720 1.00 88.75 72 ASP A N 1
ATOM 567 C CA . ASP A 1 72 ? -8.724 -2.267 10.846 1.00 88.75 72 ASP A CA 1
ATOM 568 C C . ASP A 1 72 ? -8.911 -3.204 12.059 1.00 88.75 72 ASP A C 1
ATOM 570 O O . ASP A 1 72 ? -9.876 -3.050 12.808 1.00 88.75 72 ASP A O 1
ATOM 574 N N . LEU A 1 73 ? -7.947 -4.097 12.334 1.00 90.38 73 LEU A N 1
ATOM 575 C CA . LEU A 1 73 ? -7.942 -4.946 13.536 1.00 90.38 73 LEU A CA 1
ATOM 576 C C . LEU A 1 73 ? -7.837 -4.138 14.839 1.00 90.38 73 LEU A C 1
ATOM 578 O O . LEU A 1 73 ? -8.507 -4.464 15.823 1.00 90.38 73 LEU A O 1
ATOM 582 N N . LEU A 1 74 ? -7.013 -3.086 14.871 1.00 87.94 74 LEU A N 1
ATOM 583 C CA . LEU A 1 74 ? -6.895 -2.200 16.037 1.00 87.94 74 LEU A CA 1
ATOM 584 C C . LEU A 1 74 ? -8.198 -1.430 16.289 1.00 87.94 74 LEU A C 1
ATOM 586 O O . LEU A 1 74 ? -8.629 -1.306 17.440 1.00 87.94 74 LEU A O 1
ATOM 590 N N . ILE A 1 75 ? -8.847 -0.953 15.222 1.00 87.06 75 ILE A N 1
ATOM 591 C CA . ILE A 1 75 ? -10.156 -0.290 15.290 1.00 87.06 75 ILE A CA 1
ATOM 592 C C . ILE A 1 75 ? -11.215 -1.267 15.812 1.00 87.06 75 ILE A C 1
ATOM 594 O O . ILE A 1 75 ? -11.950 -0.939 16.743 1.00 87.06 75 ILE A O 1
ATOM 598 N N . GLU A 1 76 ? -11.270 -2.483 15.269 1.00 90.19 76 GLU A N 1
ATOM 599 C CA . GLU A 1 76 ? -12.230 -3.499 15.700 1.00 90.19 76 GLU A CA 1
ATOM 600 C C . GLU A 1 76 ? -12.032 -3.886 17.172 1.00 90.19 76 GLU A C 1
ATOM 602 O O . GLU A 1 76 ? -12.998 -3.951 17.937 1.00 90.19 76 GLU A O 1
ATOM 607 N N . THR A 1 77 ? -10.782 -4.090 17.593 1.00 87.19 77 THR A N 1
ATOM 608 C CA . THR A 1 77 ? -10.438 -4.421 18.984 1.00 87.19 77 THR A CA 1
ATOM 609 C C . THR A 1 77 ? -10.865 -3.305 19.934 1.00 87.19 77 THR A C 1
ATOM 611 O O . THR A 1 77 ? -11.499 -3.568 20.956 1.00 87.19 77 THR A O 1
ATOM 614 N N . THR A 1 78 ? -10.596 -2.053 19.560 1.00 85.56 78 THR A N 1
ATOM 615 C CA . THR A 1 78 ? -11.029 -0.866 20.309 1.00 85.56 78 THR A CA 1
ATOM 616 C C . THR A 1 78 ? -12.551 -0.819 20.455 1.00 85.56 78 THR A C 1
ATOM 618 O O . THR A 1 78 ? -13.067 -0.648 21.559 1.00 85.56 78 THR A O 1
ATOM 621 N N . ASN A 1 79 ? -13.284 -1.027 19.359 1.00 85.75 79 ASN A N 1
ATOM 622 C CA . ASN A 1 79 ? -14.747 -1.009 19.366 1.00 85.75 79 ASN A CA 1
ATOM 623 C C . ASN A 1 79 ? -15.333 -2.118 20.248 1.00 85.75 79 ASN A C 1
ATOM 625 O O . ASN A 1 79 ? -16.323 -1.891 20.939 1.00 85.75 79 ASN A O 1
ATOM 629 N N . ARG A 1 80 ? -14.731 -3.312 20.250 1.00 87.38 80 ARG A N 1
ATOM 630 C CA . ARG A 1 80 ? -15.157 -4.416 21.123 1.00 87.38 80 ARG A CA 1
ATOM 631 C C . ARG A 1 80 ? -14.931 -4.092 22.598 1.00 87.38 80 ARG A C 1
ATOM 633 O O . ARG A 1 80 ? -15.794 -4.410 23.402 1.00 87.38 80 ARG A O 1
ATOM 640 N N . MET A 1 81 ? -13.819 -3.443 22.948 1.00 83.56 81 MET A N 1
ATOM 641 C CA . MET A 1 81 ? -13.520 -3.061 24.334 1.00 83.56 81 MET A CA 1
ATOM 642 C C . MET A 1 81 ? -14.442 -1.963 24.873 1.00 83.56 81 MET A C 1
ATOM 644 O O . MET A 1 81 ? -14.793 -2.001 26.044 1.00 83.56 81 MET A O 1
ATOM 648 N N . ASN A 1 82 ? -14.853 -1.008 24.036 1.00 80.25 82 ASN A N 1
ATOM 649 C CA . ASN A 1 82 ? -15.746 0.083 24.453 1.00 80.25 82 ASN A CA 1
ATOM 650 C C . ASN A 1 82 ? -17.224 -0.331 24.575 1.00 80.25 82 ASN A C 1
ATOM 652 O O . ASN A 1 82 ? -18.010 0.413 25.152 1.00 80.25 82 ASN A O 1
ATOM 656 N N . ASN A 1 83 ? -17.605 -1.480 24.008 1.00 76.81 83 ASN A N 1
ATOM 657 C CA . ASN A 1 83 ? -18.971 -2.016 24.037 1.00 76.81 83 ASN A CA 1
ATOM 658 C C . ASN A 1 83 ? -19.132 -3.200 25.019 1.00 76.81 83 ASN A C 1
ATOM 660 O O . ASN A 1 83 ? -20.125 -3.927 24.934 1.00 76.81 83 ASN A O 1
ATOM 664 N N . GLN A 1 84 ? -18.148 -3.423 25.897 1.00 59.41 84 GLN A N 1
ATOM 665 C CA . GLN A 1 84 ? -18.193 -4.363 27.027 1.00 59.41 84 GLN A CA 1
ATOM 666 C C . GLN A 1 84 ? -18.548 -3.626 28.315 1.00 59.41 84 GLN A C 1
ATOM 668 O O . GLN A 1 84 ? -19.26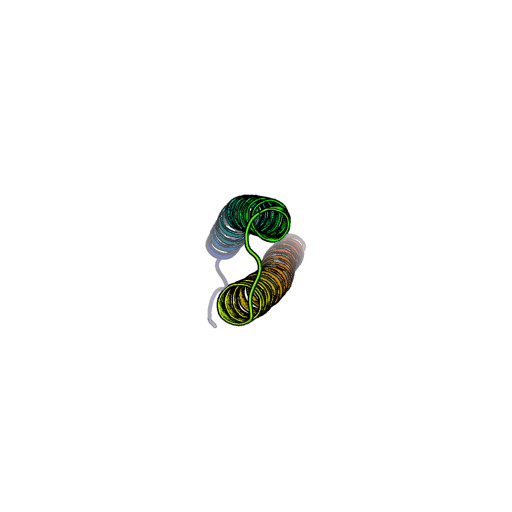4 -4.236 29.139 1.00 59.41 84 GLN A O 1
#

Secondary structure (DSSP, 8-state):
-----HHHHHHHHHHHHHHHHHHHHHHHHHHHHHHHHHTT--SHHHHHHHHHHHHHHHHHHHHHHHHHHHHHHHHHHHHHHHT-